Protein AF-A0A3A9EXX5-F1 (afdb_monomer)

Secondary structure (DSSP, 8-state):
------PPPEEEEEETT-SSS-HHHHHHHHHHHHHTT--EEEEEETT--S--TT-TTSTTTTHHHHHHHHHHHHHS-----

Nearest PDB structures (foldseek):
  7bfr-assembly1_A  TM=7.835E-01  e=7.895E-02  Thermogutta terrifontis
  5aoa-assembly1_A  TM=6.741E-01  e=4.615E-02  Thermogutta terrifontis
  5aob-assembly1_A  TM=7.393E-01  e=7.895E-02  Thermogutta terrifontis
  7bft-assembly1_A  TM=7.103E-01  e=7.895E-02  Thermogutta terrifontis
  7bfv-assembly1_A  TM=6.863E-01  e=7.895E-02  Thermogutta terrifontis

Solvent-accessible surface area (backbone atoms only — not comparable to full-atom values): 5077 Å² total; per-residue (Å²): 135,87,77,79,74,91,56,78,67,45,80,48,75,46,29,68,58,25,92,89,58,58,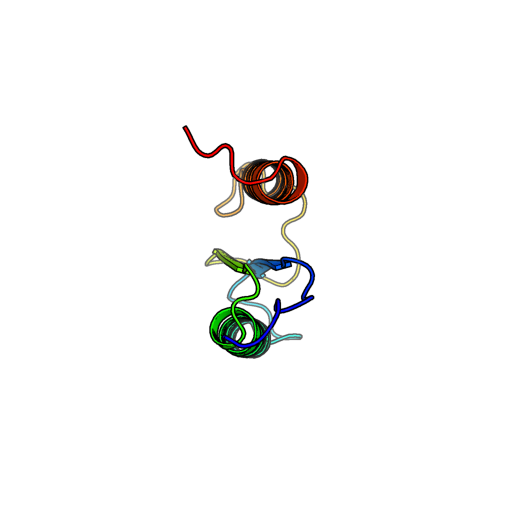57,64,61,54,50,54,53,44,53,55,38,43,75,60,71,22,57,62,47,81,48,77,27,75,94,27,41,84,78,65,87,76,15,80,94,48,86,45,46,57,52,65,58,53,51,50,52,52,49,54,54,68,72,67,48,83,81,78,127

Mean predicted aligned error: 7.49 Å

pLDDT: mean 80.89, std 16.09, range [34.75, 94.56]

Sequence (81 aa):
MISGVWGSATFACVGENVGIASWRTMENRLHYLDALGIPTEFHKYPGFGHSFGIGTGTAAEGWINEAAAFWESKCRGEKTK

Foldseek 3Di:
DDDDDPDAAEEEEFECAEPPDHVVVVVVVQVVCVVSVRHYHYYYFYPDYGDCDCVPPHSCHCVVVVVVVVVCDVVVDPPDD

Radi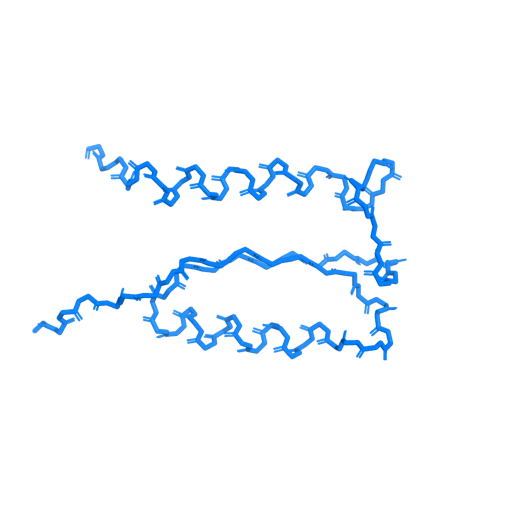us of gyration: 14.73 Å; Cα contacts (8 Å, |Δi|>4): 92; chains: 1; bounding box: 42×38×27 Å

Structure (mmCIF, N/CA/C/O backbone):
data_AF-A0A3A9EXX5-F1
#
_entry.id   AF-A0A3A9EXX5-F1
#
loop_
_atom_site.group_PDB
_atom_site.id
_atom_site.type_symbol
_atom_site.label_atom_id
_atom_site.label_alt_id
_atom_site.label_comp_id
_atom_site.label_asym_id
_atom_site.label_entity_id
_atom_site.label_seq_id
_atom_site.pdbx_PDB_ins_code
_atom_site.Cartn_x
_atom_site.Cartn_y
_atom_site.Cartn_z
_atom_site.occupancy
_atom_site.B_iso_or_equiv
_atom_site.auth_seq_id
_atom_site.auth_comp_id
_atom_site.auth_asym_id
_atom_site.auth_atom_id
_atom_site.pdbx_PDB_model_num
ATOM 1 N N . MET A 1 1 ? -20.466 -23.889 10.816 1.00 35.84 1 MET A N 1
ATOM 2 C CA . MET A 1 1 ? -19.892 -22.532 10.711 1.00 35.84 1 MET A CA 1
ATOM 3 C C . MET A 1 1 ? -18.537 -22.563 11.393 1.00 35.84 1 MET A C 1
ATOM 5 O O . MET A 1 1 ? -18.503 -22.798 12.593 1.00 35.84 1 MET A O 1
ATOM 9 N N . ILE A 1 2 ? -17.432 -22.476 10.650 1.00 40.53 2 ILE A N 1
ATOM 10 C CA . ILE A 1 2 ? -16.090 -22.534 11.248 1.00 40.53 2 ILE A CA 1
ATOM 11 C C . ILE A 1 2 ? -15.680 -21.113 11.642 1.00 40.53 2 ILE A C 1
ATOM 13 O O . ILE A 1 2 ? -15.430 -20.269 10.793 1.00 40.53 2 ILE A O 1
ATOM 17 N N . SER A 1 3 ? -15.723 -20.886 12.955 1.00 43.47 3 SER A N 1
ATOM 18 C CA . SER A 1 3 ? -14.842 -20.050 13.776 1.00 43.47 3 SER A CA 1
ATOM 19 C C . SER A 1 3 ? -13.756 -19.236 13.051 1.00 43.47 3 SER A C 1
ATOM 21 O O . SER A 1 3 ? -12.793 -19.806 12.547 1.00 43.47 3 SER A O 1
ATOM 23 N N . GLY A 1 4 ? -13.903 -17.911 13.155 1.00 52.94 4 GLY A N 1
ATOM 24 C CA . GLY A 1 4 ? -12.903 -16.835 13.122 1.00 52.94 4 GLY A CA 1
ATOM 25 C C . GLY A 1 4 ? -11.496 -17.143 12.614 1.00 52.94 4 GLY A C 1
ATOM 26 O O . GLY A 1 4 ? -10.711 -17.830 13.266 1.00 52.94 4 GLY A O 1
ATOM 27 N N . VAL A 1 5 ? -11.146 -16.514 11.498 1.00 53.41 5 VAL A N 1
ATOM 28 C CA . VAL A 1 5 ? -9.764 -16.361 11.048 1.00 53.41 5 VAL A CA 1
ATOM 29 C C . VAL A 1 5 ? -9.102 -15.300 11.933 1.00 53.41 5 VAL A C 1
ATOM 31 O O . VAL A 1 5 ? -9.490 -14.136 11.911 1.00 53.41 5 VAL A O 1
ATOM 34 N N . TRP A 1 6 ? -8.107 -15.698 12.727 1.00 58.97 6 TRP A N 1
ATOM 35 C CA . TRP A 1 6 ? -7.368 -14.830 13.657 1.00 58.97 6 TRP A CA 1
ATOM 36 C C . TRP A 1 6 ? -6.081 -14.280 13.026 1.00 58.97 6 TRP A C 1
ATOM 38 O O . TRP A 1 6 ? -4.992 -14.420 13.579 1.00 58.97 6 TRP A O 1
ATOM 48 N N . GLY A 1 7 ? -6.188 -13.705 11.829 1.00 64.62 7 GLY A N 1
ATOM 49 C CA . GLY A 1 7 ? -5.061 -13.052 11.166 1.00 64.62 7 GLY A CA 1
ATOM 50 C C . GLY A 1 7 ? -5.066 -11.546 11.397 1.00 64.62 7 GLY A C 1
ATOM 51 O O . GLY A 1 7 ? -6.102 -10.901 11.247 1.00 64.62 7 GLY A O 1
ATOM 52 N N . SER A 1 8 ? -3.910 -10.973 11.734 1.00 78.88 8 SER A N 1
ATOM 53 C CA . SER A 1 8 ? -3.747 -9.518 11.763 1.00 78.88 8 SER A CA 1
ATOM 54 C C . SER A 1 8 ? -3.869 -8.954 10.348 1.00 78.88 8 SER A C 1
ATOM 56 O O . SER A 1 8 ? -3.241 -9.461 9.417 1.00 78.88 8 SER A O 1
ATOM 58 N N . ALA A 1 9 ? -4.659 -7.892 10.195 1.00 88.44 9 ALA A N 1
ATOM 59 C CA . ALA A 1 9 ? -4.780 -7.171 8.934 1.00 88.44 9 ALA A CA 1
ATOM 60 C C . ALA A 1 9 ? -3.400 -6.709 8.426 1.00 88.44 9 ALA A C 1
ATOM 62 O O . ALA A 1 9 ? -2.491 -6.493 9.225 1.00 88.44 9 ALA A O 1
ATOM 63 N N . THR A 1 10 ? -3.225 -6.576 7.110 1.00 90.94 10 THR A N 1
ATOM 64 C CA . THR A 1 10 ? -1.931 -6.206 6.510 1.00 90.94 10 THR A CA 1
ATOM 65 C C . THR A 1 10 ? -2.092 -5.111 5.460 1.00 90.94 10 THR A C 1
ATOM 67 O O . THR A 1 10 ? -2.769 -5.311 4.459 1.00 90.94 10 THR A O 1
ATOM 70 N N . PHE A 1 11 ? -1.407 -3.984 5.654 1.00 91.94 11 PHE A N 1
ATOM 71 C CA . PHE A 1 11 ? -1.204 -2.962 4.625 1.00 91.94 11 PHE A CA 1
ATOM 72 C C . PHE A 1 11 ? 0.217 -3.081 4.069 1.00 91.94 11 PHE A C 1
ATOM 74 O O . PHE A 1 11 ? 1.175 -3.173 4.842 1.00 91.94 11 PHE A O 1
ATOM 81 N N . ALA A 1 12 ? 0.371 -3.065 2.748 1.00 91.94 12 ALA A N 1
ATOM 82 C CA . ALA A 1 12 ? 1.674 -3.092 2.097 1.00 91.94 12 ALA A CA 1
ATOM 83 C C . ALA A 1 12 ? 1.733 -2.116 0.920 1.00 91.94 12 ALA A C 1
ATOM 85 O O . ALA 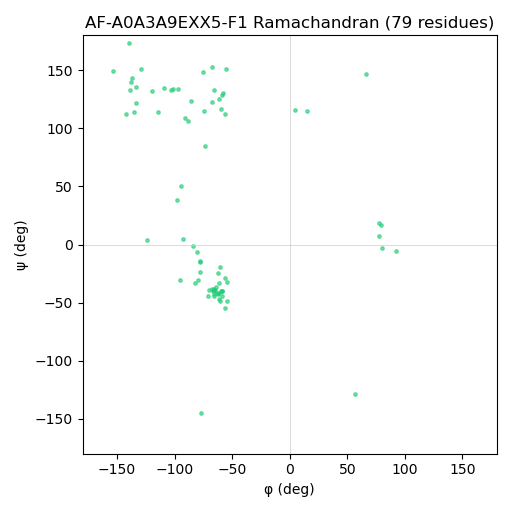A 1 12 ? 0.813 -2.033 0.114 1.00 91.94 12 ALA A O 1
ATOM 86 N N . CYS A 1 13 ? 2.859 -1.425 0.775 1.00 90.62 13 CYS A N 1
ATOM 87 C CA . CYS A 1 13 ? 3.113 -0.544 -0.356 1.00 90.62 13 CYS A CA 1
ATOM 88 C C . CYS A 1 13 ? 4.541 -0.721 -0.879 1.00 90.62 13 CYS A C 1
ATOM 90 O O . CYS A 1 13 ? 5.467 -0.941 -0.094 1.00 90.62 13 CYS A O 1
ATOM 92 N N . VAL A 1 14 ? 4.739 -0.645 -2.196 1.00 89.06 14 VAL A N 1
ATOM 93 C CA . VAL A 1 14 ? 6.047 -0.909 -2.814 1.00 89.06 14 VAL A CA 1
ATOM 94 C C . VAL A 1 14 ? 6.228 -0.170 -4.141 1.00 89.06 14 VAL A C 1
ATOM 96 O O . VAL A 1 14 ? 5.270 0.070 -4.873 1.00 89.06 14 VAL A O 1
ATOM 99 N N . GLY A 1 15 ? 7.473 0.184 -4.466 1.00 86.50 15 GLY A N 1
ATOM 100 C CA . GLY A 1 15 ? 7.837 0.654 -5.802 1.00 86.50 15 GLY A CA 1
ATOM 101 C C . GLY A 1 15 ? 7.902 -0.503 -6.803 1.00 86.50 15 GLY A C 1
ATOM 102 O O . GLY A 1 15 ? 8.255 -1.628 -6.452 1.00 86.50 15 GLY A O 1
ATOM 103 N N . GLU A 1 16 ? 7.578 -0.259 -8.069 1.00 83.19 16 GLU A N 1
ATOM 104 C CA . GLU A 1 16 ? 7.599 -1.332 -9.076 1.00 83.19 16 GLU A CA 1
ATOM 105 C C . GLU A 1 16 ? 9.012 -1.686 -9.578 1.00 83.19 16 GLU A C 1
ATOM 107 O O . GLU A 1 16 ? 9.247 -2.821 -9.998 1.00 83.19 16 GLU A O 1
ATOM 112 N N . ASN A 1 17 ? 9.977 -0.765 -9.471 1.00 79.69 17 ASN A N 1
ATOM 113 C CA . ASN A 1 17 ? 11.349 -0.909 -9.976 1.00 79.69 17 ASN A CA 1
ATOM 114 C C . ASN A 1 17 ? 12.342 -1.353 -8.883 1.00 79.69 17 ASN A C 1
ATOM 116 O O . ASN A 1 17 ? 13.483 -0.887 -8.825 1.00 79.69 17 ASN A O 1
ATOM 120 N N . VAL A 1 18 ? 11.926 -2.250 -7.984 1.00 71.31 18 VAL A N 1
ATOM 121 C CA . VAL A 1 18 ? 12.780 -2.775 -6.904 1.00 71.31 18 VAL A CA 1
ATOM 122 C C . VAL A 1 18 ? 13.504 -4.045 -7.358 1.00 71.31 18 VAL A C 1
ATOM 124 O O . VAL A 1 18 ? 12.903 -5.109 -7.473 1.00 71.31 18 VAL A O 1
ATOM 127 N N . GLY A 1 19 ? 14.821 -3.954 -7.570 1.00 64.56 19 GLY A N 1
ATOM 128 C CA . GLY A 1 19 ? 15.654 -5.096 -7.986 1.00 64.56 19 GLY A CA 1
ATOM 129 C C . GLY A 1 19 ? 16.020 -6.089 -6.872 1.00 64.56 19 GLY A C 1
ATOM 130 O O . GLY A 1 19 ? 16.476 -7.188 -7.164 1.00 64.56 19 GLY A O 1
ATOM 131 N N . ILE A 1 20 ? 15.828 -5.717 -5.601 1.00 68.56 20 ILE A N 1
ATOM 132 C CA . ILE A 1 20 ? 16.246 -6.513 -4.426 1.00 68.56 20 ILE A CA 1
ATOM 133 C C . ILE A 1 20 ? 15.101 -7.392 -3.897 1.00 68.56 20 ILE A C 1
ATOM 135 O O . ILE A 1 20 ? 15.328 -8.476 -3.366 1.00 68.56 20 ILE A O 1
ATOM 139 N N . ALA A 1 21 ? 13.860 -6.936 -4.056 1.00 73.88 21 ALA A N 1
ATOM 140 C CA . ALA A 1 21 ? 12.667 -7.617 -3.579 1.00 73.88 21 ALA A CA 1
ATOM 141 C C . ALA A 1 21 ? 11.550 -7.447 -4.608 1.00 73.88 21 ALA A C 1
ATOM 143 O O . ALA A 1 21 ? 11.047 -6.345 -4.813 1.00 73.88 21 ALA A O 1
ATOM 144 N N . SER A 1 22 ? 11.164 -8.545 -5.262 1.00 84.88 22 SER A N 1
ATOM 145 C CA . SER A 1 22 ? 10.072 -8.512 -6.234 1.00 84.88 22 SER A CA 1
ATOM 146 C C . SER A 1 22 ? 8.746 -8.231 -5.532 1.00 84.88 22 SER A C 1
ATOM 148 O O . SER A 1 22 ? 8.316 -9.003 -4.672 1.00 84.88 22 SER A O 1
ATOM 150 N N . TRP A 1 23 ? 8.061 -7.167 -5.952 1.00 86.62 23 TRP A N 1
ATOM 151 C CA . TRP A 1 23 ? 6.720 -6.831 -5.471 1.00 86.62 23 TRP A CA 1
ATOM 152 C C . TRP A 1 23 ? 5.713 -7.972 -5.684 1.00 86.62 23 TRP A C 1
ATOM 154 O O . TRP A 1 23 ? 4.809 -8.144 -4.871 1.00 86.62 23 TRP A O 1
ATOM 164 N N . ARG A 1 24 ? 5.914 -8.814 -6.708 1.00 90.06 24 ARG A N 1
ATOM 165 C CA . ARG A 1 24 ? 5.076 -9.995 -6.994 1.00 90.06 24 ARG A CA 1
ATOM 166 C C . ARG A 1 24 ? 5.092 -11.014 -5.858 1.00 90.06 24 ARG A C 1
ATOM 168 O O . ARG A 1 24 ? 4.090 -11.667 -5.594 1.00 90.06 24 ARG A O 1
ATOM 175 N N . THR A 1 25 ? 6.218 -11.142 -5.153 1.00 90.62 25 THR A N 1
ATOM 176 C CA . THR A 1 25 ? 6.305 -12.010 -3.972 1.00 90.62 25 THR A CA 1
ATOM 177 C C . THR A 1 25 ? 5.397 -11.501 -2.856 1.00 90.62 25 THR A C 1
ATOM 179 O O . THR A 1 25 ? 4.763 -12.304 -2.175 1.00 90.62 25 THR A O 1
ATOM 182 N N . MET A 1 26 ? 5.323 -10.181 -2.667 1.00 89.94 26 MET A N 1
ATOM 183 C CA . MET A 1 26 ? 4.435 -9.578 -1.675 1.00 89.94 26 MET A CA 1
ATOM 184 C C . MET A 1 26 ? 2.971 -9.703 -2.101 1.00 89.94 26 MET A C 1
ATOM 186 O O . MET A 1 26 ? 2.154 -10.144 -1.303 1.00 89.94 26 MET A O 1
ATOM 190 N N . GLU A 1 27 ? 2.667 -9.427 -3.369 1.00 92.19 27 GLU A N 1
ATOM 191 C CA . GLU A 1 27 ? 1.324 -9.579 -3.940 1.00 92.19 27 GLU A CA 1
ATOM 192 C C . GLU A 1 27 ? 0.776 -10.998 -3.737 1.00 92.19 27 GLU A C 1
ATOM 194 O O . GLU A 1 27 ? -0.304 -11.178 -3.184 1.00 92.19 27 GLU A O 1
ATOM 199 N N . ASN A 1 28 ? 1.572 -12.021 -4.063 1.00 93.88 28 ASN A N 1
ATOM 200 C CA . ASN A 1 28 ? 1.177 -13.412 -3.852 1.00 93.88 28 ASN A CA 1
ATOM 201 C C . ASN A 1 28 ? 0.899 -13.728 -2.376 1.00 93.88 28 ASN A C 1
ATOM 203 O O . ASN A 1 28 ? -0.051 -14.443 -2.073 1.00 93.88 28 ASN A O 1
ATOM 207 N N . ARG A 1 29 ? 1.704 -13.202 -1.443 1.00 92.81 29 ARG A N 1
ATOM 208 C CA . ARG A 1 29 ? 1.468 -13.391 -0.000 1.00 92.81 29 ARG A CA 1
ATOM 209 C C . ARG A 1 29 ? 0.152 -12.758 0.437 1.00 92.81 29 ARG A C 1
ATOM 211 O O . ARG A 1 29 ? -0.576 -13.378 1.204 1.00 92.81 29 ARG A O 1
ATOM 218 N N . LEU A 1 30 ? -0.158 -11.564 -0.064 1.00 92.69 30 LEU A N 1
ATOM 219 C CA . LEU A 1 30 ? -1.405 -10.870 0.252 1.00 92.69 30 LEU A CA 1
ATOM 220 C C . LEU A 1 30 ? -2.613 -11.608 -0.330 1.00 92.69 30 LEU A C 1
ATOM 222 O O . LEU A 1 30 ? -3.591 -11.773 0.385 1.00 92.69 30 LEU A O 1
ATOM 226 N N . HIS A 1 31 ? -2.514 -12.174 -1.538 1.00 92.94 31 HIS A N 1
ATOM 227 C CA . HIS A 1 31 ? -3.567 -13.040 -2.086 1.00 92.94 31 HIS A CA 1
ATOM 228 C C . HIS A 1 31 ? -3.858 -14.259 -1.198 1.00 92.94 31 HIS A C 1
ATOM 230 O O . HIS A 1 31 ? -5.016 -14.622 -1.017 1.00 92.94 31 HIS A O 1
ATOM 236 N N . TYR A 1 32 ? -2.833 -14.892 -0.615 1.00 92.88 32 TYR A N 1
ATOM 237 C CA . TYR A 1 32 ? -3.056 -15.996 0.325 1.00 92.88 32 TYR A CA 1
ATOM 238 C C . TYR A 1 32 ? -3.735 -15.537 1.618 1.00 92.88 32 TYR A C 1
ATOM 240 O O . TYR A 1 32 ? -4.596 -16.245 2.131 1.00 92.88 32 TYR A O 1
ATOM 248 N N . LEU A 1 33 ? -3.360 -14.371 2.149 1.00 90.00 33 LEU A N 1
ATOM 249 C CA . LEU A 1 33 ? -3.993 -13.802 3.342 1.00 90.00 33 LEU A CA 1
ATOM 250 C C . LEU A 1 33 ? -5.459 -13.435 3.070 1.00 90.00 33 LEU A C 1
ATOM 252 O O . LEU A 1 33 ? -6.332 -13.799 3.856 1.00 90.00 33 LEU A O 1
ATOM 256 N N . ASP A 1 34 ? -5.737 -12.804 1.933 1.00 88.69 34 ASP A N 1
ATOM 257 C CA . ASP A 1 34 ? -7.090 -12.457 1.498 1.00 88.69 34 ASP A CA 1
ATOM 258 C C . ASP A 1 34 ? -7.967 -13.703 1.292 1.00 88.69 34 ASP A C 1
ATOM 260 O O . ASP A 1 34 ? -9.086 -13.767 1.797 1.00 88.69 34 ASP A O 1
ATOM 264 N N . ALA A 1 35 ? -7.425 -14.760 0.674 1.00 90.38 35 ALA A N 1
ATOM 265 C CA . ALA A 1 35 ? -8.115 -16.045 0.521 1.00 90.38 35 ALA A CA 1
ATOM 266 C C . ALA A 1 35 ? -8.441 -16.725 1.864 1.00 90.38 35 ALA A C 1
ATOM 268 O O . ALA A 1 35 ? -9.377 -17.522 1.949 1.00 90.38 35 ALA A O 1
ATOM 269 N N . LEU A 1 36 ? -7.682 -16.412 2.917 1.00 90.19 36 LEU A N 1
ATOM 270 C CA . LEU A 1 36 ? -7.973 -16.839 4.282 1.00 90.19 36 LEU A CA 1
ATOM 271 C C . LEU A 1 36 ? -8.977 -15.917 4.983 1.00 90.19 36 LEU A C 1
ATOM 273 O O . LEU A 1 36 ? -9.327 -16.202 6.116 1.00 90.19 36 LEU A O 1
ATOM 277 N N . GLY A 1 37 ? -9.458 -14.842 4.358 1.00 87.62 37 GLY A N 1
ATOM 278 C CA . GLY A 1 37 ? -10.350 -13.856 4.973 1.00 87.62 37 GLY A CA 1
ATOM 279 C C . GLY A 1 37 ? -9.631 -12.847 5.871 1.00 87.62 37 GLY A C 1
ATOM 280 O O . GLY A 1 37 ? -10.269 -12.197 6.700 1.00 87.62 37 GLY A O 1
ATOM 281 N N . ILE A 1 38 ? -8.306 -12.721 5.745 1.00 89.38 38 ILE A N 1
ATOM 282 C CA . ILE A 1 38 ? -7.513 -11.724 6.468 1.00 89.38 38 ILE A CA 1
ATOM 283 C C . ILE A 1 38 ? -7.533 -10.429 5.652 1.00 89.38 38 ILE A C 1
ATOM 285 O O . ILE A 1 38 ? -7.110 -10.446 4.498 1.00 89.38 38 ILE A O 1
ATOM 289 N N . PRO A 1 39 ? -7.967 -9.291 6.222 1.00 90.31 39 PRO A N 1
ATOM 290 C CA . PRO A 1 39 ? -8.021 -8.044 5.475 1.00 90.31 39 PRO A CA 1
ATOM 291 C C . PRO A 1 39 ? -6.635 -7.603 4.998 1.00 90.31 39 PRO A C 1
ATOM 293 O O . PRO A 1 39 ? -5.723 -7.423 5.814 1.00 90.31 39 PRO A O 1
ATOM 296 N N . THR A 1 40 ? -6.499 -7.371 3.695 1.00 92.75 40 THR A N 1
ATOM 297 C CA . THR A 1 40 ?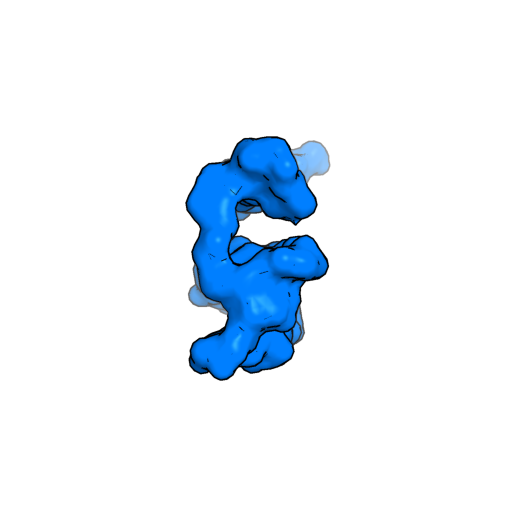 -5.265 -6.861 3.094 1.00 92.75 40 THR A CA 1
ATOM 298 C C . THR A 1 40 ? -5.510 -5.650 2.198 1.00 92.75 40 THR A C 1
ATOM 300 O O . THR A 1 40 ? -6.587 -5.503 1.629 1.00 92.75 40 THR A O 1
ATOM 303 N N . GLU A 1 41 ? -4.509 -4.777 2.087 1.00 93.31 41 GLU A N 1
ATOM 304 C CA . GLU A 1 41 ? -4.477 -3.658 1.139 1.00 93.31 41 GLU A CA 1
ATOM 305 C C . GLU A 1 41 ? -3.066 -3.545 0.547 1.00 93.31 41 GLU A C 1
ATOM 307 O O . GLU A 1 41 ? -2.073 -3.643 1.278 1.00 93.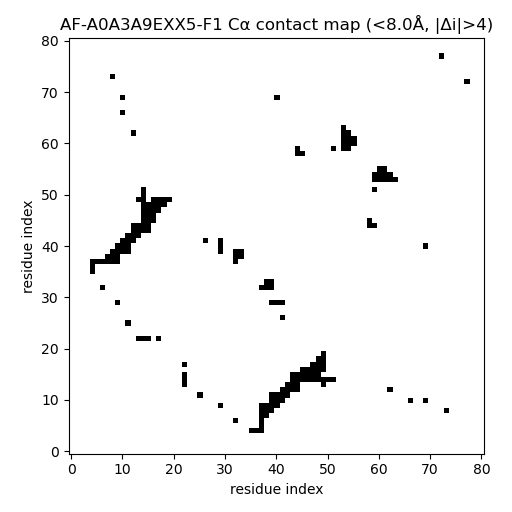31 41 GLU A O 1
ATOM 312 N N . PHE A 1 42 ? -2.967 -3.406 -0.781 1.00 93.25 42 PHE A N 1
ATOM 313 C CA . PHE A 1 42 ? -1.691 -3.450 -1.499 1.00 93.25 42 PHE A CA 1
ATOM 314 C C . PHE A 1 42 ? -1.554 -2.348 -2.544 1.00 93.25 42 PHE A C 1
ATOM 316 O O . PHE A 1 42 ? -2.244 -2.372 -3.563 1.00 93.25 42 PHE A O 1
ATOM 323 N N . HIS A 1 43 ? -0.622 -1.418 -2.332 1.00 92.25 43 HIS A N 1
ATOM 324 C CA . HIS A 1 43 ? -0.364 -0.308 -3.252 1.00 92.25 43 HIS A CA 1
ATOM 325 C C . HIS A 1 43 ? 0.975 -0.476 -3.978 1.00 92.25 43 HIS A C 1
ATOM 327 O O . HIS A 1 43 ? 2.010 -0.788 -3.382 1.00 92.25 43 HIS A O 1
ATOM 333 N N . LYS A 1 44 ? 0.961 -0.250 -5.293 1.00 90.62 44 LYS A N 1
ATOM 334 C CA . LYS A 1 44 ? 2.149 -0.281 -6.152 1.00 90.62 44 LYS A CA 1
ATOM 335 C C . LYS A 1 44 ? 2.338 1.077 -6.799 1.00 90.62 44 LYS A C 1
ATOM 337 O O . LYS A 1 44 ? 1.395 1.619 -7.370 1.00 90.62 44 LYS A O 1
ATOM 342 N N . TYR A 1 45 ? 3.560 1.592 -6.740 1.00 88.38 45 TYR A N 1
ATOM 343 C CA . TYR A 1 45 ? 3.886 2.898 -7.299 1.00 88.38 45 TYR A CA 1
ATOM 344 C C . TYR A 1 45 ? 4.869 2.755 -8.474 1.00 88.38 45 TYR A C 1
ATOM 346 O O . TYR A 1 45 ? 6.016 2.329 -8.269 1.00 88.38 45 TYR A O 1
ATOM 354 N N . PRO A 1 46 ? 4.451 3.094 -9.710 1.00 81.50 46 PRO A N 1
ATOM 355 C CA . PRO A 1 46 ? 5.320 3.027 -10.879 1.00 81.50 46 PRO A CA 1
ATOM 356 C C . PRO A 1 46 ? 6.438 4.072 -10.793 1.00 81.50 46 PRO A C 1
ATOM 358 O O . PRO A 1 46 ? 6.298 5.121 -10.167 1.00 81.50 46 PRO A O 1
ATOM 361 N N . GLY A 1 47 ? 7.574 3.786 -11.431 1.00 79.44 47 GLY A N 1
ATOM 362 C CA . GLY A 1 47 ? 8.716 4.709 -11.483 1.00 79.44 47 GLY A CA 1
ATOM 363 C C . GLY A 1 47 ? 9.597 4.723 -10.228 1.00 79.44 47 GLY A C 1
ATOM 364 O O . GLY A 1 47 ? 10.642 5.369 -10.236 1.00 79.44 47 GLY A O 1
ATOM 365 N N . PHE A 1 48 ? 9.240 3.966 -9.186 1.00 69.94 48 PHE A N 1
ATOM 366 C CA . PHE A 1 48 ? 9.980 3.926 -7.928 1.00 69.94 48 PHE A CA 1
ATOM 367 C C . PHE A 1 48 ? 10.879 2.709 -7.754 1.00 69.94 48 PHE A C 1
ATOM 369 O O . PHE A 1 48 ? 10.451 1.576 -7.958 1.00 69.94 48 PHE A O 1
ATOM 376 N N . GLY A 1 49 ? 12.117 2.967 -7.318 1.00 68.94 49 GLY A N 1
ATOM 377 C CA . GLY A 1 49 ? 13.046 1.963 -6.801 1.00 68.94 49 GLY A CA 1
ATOM 378 C C . GLY A 1 49 ? 12.704 1.533 -5.369 1.00 68.94 49 GLY A C 1
ATOM 379 O O . GLY A 1 49 ? 11.538 1.452 -4.997 1.00 68.94 49 GLY A O 1
ATOM 380 N N . HIS A 1 50 ? 13.722 1.239 -4.553 1.00 66.88 50 HIS A N 1
ATOM 381 C CA . HIS A 1 50 ? 13.541 0.592 -3.243 1.00 66.88 50 HIS A CA 1
ATOM 382 C C . HIS A 1 50 ? 12.788 1.429 -2.199 1.00 66.88 50 HIS A C 1
ATOM 384 O O . HIS A 1 50 ? 11.928 0.892 -1.507 1.00 66.88 50 HIS A O 1
ATOM 390 N N . SER A 1 51 ? 13.082 2.726 -2.099 1.00 70.94 51 SER A N 1
ATOM 391 C CA . SER A 1 51 ? 12.556 3.577 -1.030 1.00 70.94 51 SER A CA 1
ATOM 392 C C . SER A 1 51 ? 12.021 4.886 -1.593 1.00 70.94 51 SER A C 1
ATOM 394 O O . SER A 1 51 ? 12.687 5.526 -2.403 1.00 70.94 51 SER A O 1
ATOM 396 N N . PHE A 1 52 ? 10.845 5.301 -1.123 1.00 83.00 52 PHE A N 1
ATOM 397 C CA . PHE A 1 52 ? 10.214 6.579 -1.484 1.00 83.00 52 PHE A CA 1
ATOM 398 C C . PHE A 1 52 ? 9.888 7.471 -0.274 1.00 83.00 52 PHE A C 1
ATOM 400 O O . PHE A 1 52 ? 9.346 8.563 -0.433 1.00 83.00 52 PHE A O 1
ATOM 407 N N . GLY A 1 53 ? 10.272 7.053 0.939 1.00 86.44 53 GLY A N 1
ATOM 408 C CA . GLY A 1 53 ? 10.097 7.843 2.161 1.00 86.44 53 GLY A CA 1
ATOM 409 C C . GLY A 1 53 ? 8.633 8.229 2.393 1.00 86.44 53 GLY A C 1
ATOM 410 O O . GLY A 1 53 ? 7.752 7.377 2.353 1.00 86.44 53 GLY A O 1
ATOM 411 N N . ILE A 1 54 ? 8.373 9.520 2.615 1.00 87.62 54 ILE A N 1
ATOM 412 C CA . ILE A 1 54 ? 7.014 10.069 2.797 1.00 87.62 54 ILE A CA 1
ATOM 413 C C . ILE A 1 54 ? 6.274 10.237 1.452 1.00 87.62 54 ILE A C 1
ATOM 415 O O . ILE A 1 54 ? 5.056 10.376 1.429 1.00 87.62 54 ILE A O 1
ATOM 419 N N . GLY A 1 55 ? 6.985 10.176 0.320 1.00 88.75 55 GLY A N 1
ATOM 420 C CA . GLY A 1 55 ? 6.381 10.222 -1.013 1.00 88.75 55 GLY A CA 1
ATOM 421 C C . GLY A 1 55 ? 5.951 11.612 -1.497 1.00 88.75 55 GLY A C 1
ATOM 422 O O . GLY A 1 55 ? 5.338 11.700 -2.554 1.00 88.75 55 GLY A O 1
ATOM 423 N N . THR A 1 56 ? 6.262 12.701 -0.789 1.00 90.00 56 THR A N 1
ATOM 424 C CA . THR A 1 56 ? 5.893 14.069 -1.204 1.00 90.00 56 THR A CA 1
ATOM 425 C C . THR A 1 56 ? 6.455 14.436 -2.580 1.00 90.00 56 THR A C 1
ATOM 427 O O . THR A 1 56 ? 7.653 14.293 -2.819 1.00 90.00 56 THR A O 1
ATOM 430 N N . GLY A 1 57 ? 5.604 14.956 -3.463 1.00 88.00 57 GLY A N 1
ATOM 431 C CA . GLY A 1 57 ? 5.929 15.330 -4.838 1.00 88.00 57 GLY A CA 1
ATOM 432 C C . GLY A 1 57 ? 6.025 14.141 -5.791 1.00 88.00 57 GLY A C 1
ATOM 433 O O . GLY A 1 57 ? 6.668 14.251 -6.835 1.00 88.00 57 GLY A O 1
ATOM 434 N N . THR A 1 58 ? 5.456 12.987 -5.434 1.00 88.88 58 THR A N 1
ATOM 435 C CA . THR A 1 58 ? 5.653 11.744 -6.184 1.00 88.88 58 THR A CA 1
ATOM 436 C C . THR A 1 58 ? 4.381 10.914 -6.330 1.00 88.88 58 THR A C 1
ATOM 438 O O . THR A 1 58 ? 3.369 11.196 -5.701 1.00 88.88 58 THR A O 1
ATOM 441 N N . ALA A 1 59 ? 4.445 9.829 -7.109 1.00 88.00 59 ALA A N 1
ATOM 442 C CA . ALA A 1 59 ? 3.332 8.887 -7.251 1.00 88.00 59 ALA A CA 1
ATOM 443 C C . ALA A 1 59 ? 2.912 8.204 -5.935 1.00 88.00 59 ALA A C 1
ATOM 445 O O . ALA A 1 59 ? 1.804 7.689 -5.863 1.00 88.00 59 ALA A O 1
ATOM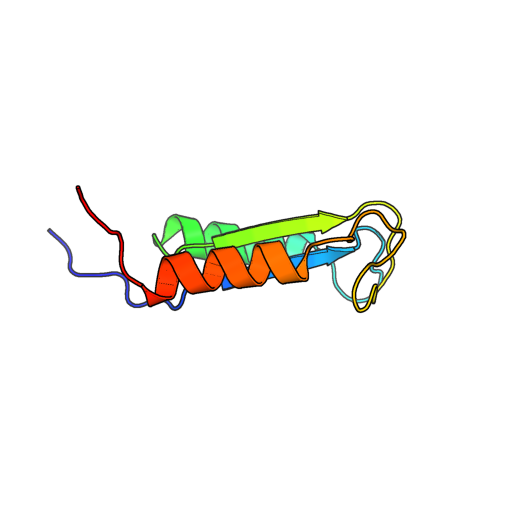 446 N N . ALA A 1 60 ? 3.782 8.190 -4.918 1.00 90.19 60 ALA A N 1
ATOM 447 C CA . ALA A 1 60 ? 3.487 7.633 -3.601 1.00 90.19 60 ALA A CA 1
ATOM 448 C C . ALA A 1 60 ? 2.948 8.684 -2.614 1.00 90.19 60 ALA A C 1
ATOM 450 O O . ALA A 1 60 ? 2.792 8.391 -1.432 1.00 90.19 60 ALA A O 1
ATOM 451 N N . GLU A 1 61 ? 2.714 9.926 -3.040 1.00 92.81 61 GLU A N 1
ATOM 452 C CA . GLU A 1 61 ? 2.220 10.965 -2.140 1.00 92.81 61 GLU A CA 1
ATOM 453 C C . GLU A 1 61 ? 0.880 10.562 -1.514 1.00 92.81 61 GLU A C 1
ATOM 455 O O . GLU A 1 61 ? -0.052 10.173 -2.208 1.00 92.81 61 GLU A O 1
ATOM 460 N N . GLY A 1 62 ? 0.788 10.657 -0.185 1.00 92.94 62 GLY A N 1
ATOM 461 C CA . GLY A 1 62 ? -0.431 10.318 0.551 1.00 92.94 62 GLY A CA 1
ATOM 462 C C . GLY A 1 62 ? -0.520 8.873 1.049 1.00 92.94 62 GLY A C 1
ATOM 463 O O . GLY A 1 62 ? -1.408 8.600 1.855 1.00 92.94 62 GLY A O 1
ATOM 464 N N . TRP A 1 63 ? 0.426 7.987 0.706 1.00 93.50 63 TRP A N 1
ATOM 465 C CA . TRP A 1 63 ? 0.408 6.577 1.140 1.00 93.50 63 TRP A CA 1
ATOM 466 C C . TRP A 1 63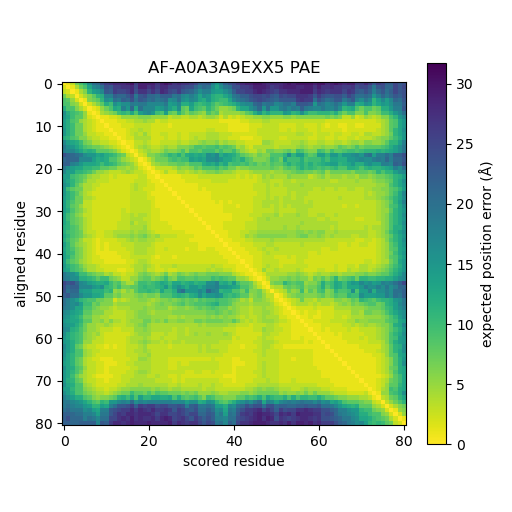 ? 0.307 6.400 2.666 1.00 93.50 63 TRP A C 1
ATOM 468 O O . TRP A 1 63 ? -0.309 5.458 3.157 1.00 93.50 63 TRP A O 1
ATOM 478 N N . ILE A 1 64 ? 0.883 7.328 3.439 1.00 93.75 64 ILE A N 1
ATOM 479 C CA . ILE A 1 64 ? 0.814 7.318 4.909 1.00 93.75 64 ILE A CA 1
ATOM 480 C C . ILE A 1 64 ? -0.621 7.549 5.394 1.00 93.75 64 ILE A C 1
ATOM 482 O O . ILE A 1 64 ? -1.052 6.920 6.358 1.00 93.75 64 ILE A O 1
ATOM 486 N N . ASN A 1 65 ? -1.365 8.436 4.729 1.00 94.56 65 ASN A N 1
ATOM 487 C CA . ASN A 1 65 ? -2.757 8.714 5.075 1.00 94.56 65 ASN A CA 1
ATOM 488 C C . ASN A 1 65 ? -3.651 7.522 4.719 1.00 94.56 65 ASN A C 1
ATOM 490 O O 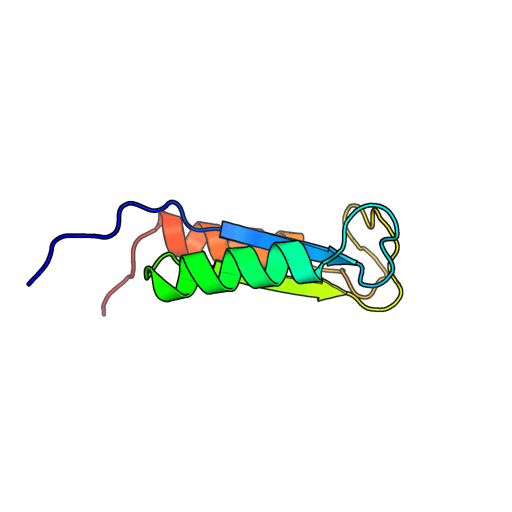. ASN A 1 65 ? -4.536 7.176 5.494 1.00 94.56 65 ASN A O 1
ATOM 494 N N . GLU A 1 66 ? -3.385 6.868 3.586 1.00 93.81 66 GLU A N 1
ATOM 495 C CA . GLU A 1 66 ? -4.055 5.627 3.177 1.00 93.81 66 GLU A CA 1
ATOM 496 C C . GLU A 1 66 ? -3.807 4.513 4.204 1.00 93.81 66 GLU A C 1
ATOM 498 O O . GLU A 1 66 ? -4.752 3.926 4.729 1.00 93.81 66 GLU A O 1
ATOM 503 N N . ALA A 1 67 ? -2.546 4.310 4.604 1.00 93.06 67 ALA A N 1
ATOM 504 C CA . ALA A 1 67 ? -2.185 3.353 5.644 1.00 93.06 67 ALA A CA 1
ATOM 505 C C . ALA A 1 67 ? -2.874 3.670 6.982 1.00 93.06 67 ALA A C 1
ATOM 507 O O . ALA A 1 67 ? -3.398 2.771 7.642 1.00 93.06 67 ALA A O 1
ATOM 508 N N . ALA A 1 68 ? -2.903 4.941 7.394 1.00 93.19 68 ALA A N 1
ATOM 509 C CA . ALA A 1 68 ? -3.588 5.361 8.612 1.00 93.19 68 ALA A CA 1
ATOM 510 C C . ALA A 1 68 ? -5.094 5.062 8.542 1.00 93.19 68 ALA A C 1
ATOM 512 O O . ALA A 1 68 ? -5.633 4.461 9.470 1.00 93.19 68 ALA A O 1
ATOM 513 N N . ALA A 1 69 ? -5.753 5.399 7.430 1.00 92.69 69 ALA A N 1
ATOM 514 C CA . ALA A 1 69 ? -7.171 5.122 7.215 1.00 92.69 69 ALA A CA 1
ATOM 515 C C . ALA A 1 69 ? -7.476 3.615 7.243 1.00 92.69 69 ALA A C 1
ATOM 517 O O . ALA A 1 69 ? -8.449 3.191 7.876 1.00 92.69 69 ALA A O 1
ATOM 518 N N . PHE A 1 70 ? -6.614 2.796 6.630 1.00 92.12 70 PHE A N 1
ATOM 519 C CA . PHE A 1 70 ? -6.707 1.343 6.715 1.00 92.12 70 PHE A CA 1
ATOM 520 C C . PHE A 1 70 ? -6.693 0.888 8.176 1.00 92.12 70 PHE A C 1
ATOM 522 O O . PHE A 1 70 ? -7.635 0.229 8.621 1.00 92.12 70 PHE A O 1
ATOM 529 N N . TRP A 1 71 ? -5.687 1.279 8.961 1.00 90.56 71 TRP A N 1
ATOM 530 C CA . TRP A 1 71 ? -5.581 0.846 10.357 1.00 90.56 71 TRP A CA 1
ATOM 531 C C . TRP A 1 71 ? -6.706 1.382 11.235 1.00 90.56 71 TRP A C 1
ATOM 533 O O . TRP A 1 71 ? -7.224 0.643 12.070 1.00 90.56 71 TRP A O 1
ATOM 543 N N . GLU A 1 72 ? -7.149 2.620 11.031 1.00 90.19 72 GLU A N 1
ATOM 544 C CA . GLU A 1 72 ? -8.316 3.158 11.728 1.00 90.19 72 GLU A CA 1
ATOM 545 C C . GLU A 1 72 ? -9.571 2.322 11.462 1.00 90.19 72 GLU A C 1
ATOM 547 O O . GLU A 1 72 ? -10.321 2.041 12.402 1.00 90.19 72 GLU A O 1
ATOM 552 N N . SER A 1 73 ? -9.770 1.858 10.221 1.00 87.44 73 SER A N 1
ATOM 553 C CA . SER A 1 73 ? -10.889 0.976 9.868 1.00 87.44 73 SER A CA 1
ATOM 554 C C . SER A 1 73 ? -10.813 -0.384 10.572 1.00 87.44 73 SER A C 1
ATOM 556 O O . SER A 1 73 ? -11.841 -0.916 10.993 1.00 87.44 73 SER A O 1
ATOM 558 N N . LYS A 1 74 ? -9.606 -0.943 10.748 1.00 83.94 74 LYS A N 1
ATOM 559 C CA . LYS A 1 74 ? -9.409 -2.266 11.368 1.00 83.94 74 LYS A CA 1
ATOM 560 C C . LYS A 1 74 ? -9.415 -2.209 12.894 1.00 83.94 74 LYS A C 1
ATOM 562 O O . LYS A 1 74 ? -9.913 -3.131 13.530 1.00 83.94 74 LYS A O 1
ATOM 567 N N . CYS A 1 75 ? -8.923 -1.123 13.485 1.00 76.12 75 CYS A N 1
ATOM 568 C CA . CYS A 1 75 ? -8.877 -0.939 14.935 1.00 76.12 75 CYS A CA 1
ATOM 569 C C . CYS A 1 75 ? -10.218 -0.494 15.530 1.00 76.12 75 CYS A C 1
ATOM 571 O O . CYS A 1 75 ? -10.503 -0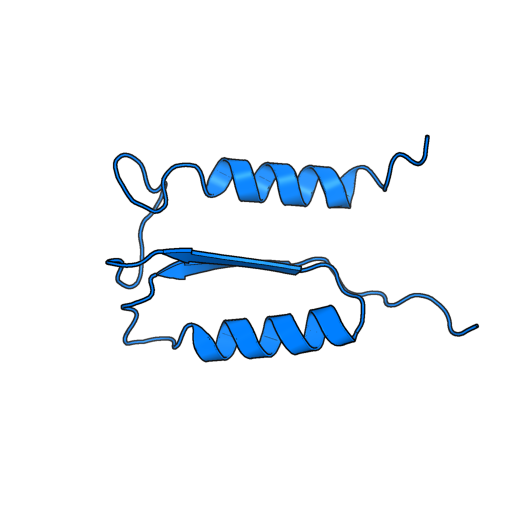.816 16.681 1.00 76.12 75 CYS A O 1
ATOM 573 N N . ARG A 1 76 ? -11.049 0.258 14.791 1.00 62.78 76 ARG A N 1
ATOM 574 C CA . ARG A 1 76 ? -12.330 0.756 15.328 1.00 62.78 76 ARG A CA 1
ATOM 575 C C . ARG A 1 76 ? -13.466 -0.269 15.300 1.00 62.78 76 ARG A C 1
ATOM 577 O O . ARG A 1 76 ? -14.513 0.019 15.875 1.00 62.78 76 ARG A O 1
ATOM 584 N N . GLY A 1 77 ? -13.257 -1.443 14.702 1.00 57.09 77 GLY A N 1
ATOM 585 C CA . GLY A 1 77 ? -14.328 -2.399 14.436 1.00 57.09 77 GLY A CA 1
ATOM 586 C C . GLY A 1 77 ? -15.312 -1.842 13.406 1.00 57.09 77 GLY A C 1
ATOM 587 O O . GLY A 1 77 ? -15.554 -0.637 13.314 1.00 57.09 77 GLY A O 1
ATOM 588 N N . GLU A 1 78 ? -15.869 -2.723 12.589 1.00 51.91 78 GLU A N 1
ATOM 589 C CA . GLU A 1 78 ? -16.889 -2.368 11.611 1.00 51.91 78 GLU A CA 1
ATOM 590 C C . GLU A 1 78 ? -18.061 -1.682 12.340 1.00 51.91 78 GLU A C 1
ATOM 592 O O . GLU A 1 78 ? -18.743 -2.298 13.157 1.00 51.91 78 GLU A O 1
ATOM 597 N N . LYS A 1 79 ? -18.282 -0.380 12.106 1.00 43.41 79 LYS A N 1
ATOM 598 C CA . LYS A 1 79 ? -19.505 0.282 12.573 1.00 43.41 79 LYS A CA 1
ATOM 599 C C . LYS A 1 79 ? -20.646 -0.190 11.684 1.00 43.41 79 LYS A C 1
ATOM 601 O O . LYS A 1 79 ? -20.973 0.463 10.694 1.00 43.41 79 LYS A O 1
ATOM 606 N N . THR A 1 80 ? -21.227 -1.332 12.025 1.00 36.66 80 THR A N 1
ATOM 607 C CA . THR A 1 80 ? -22.525 -1.741 11.496 1.00 36.66 80 THR A CA 1
ATOM 608 C C . THR A 1 80 ? -23.530 -0.657 11.899 1.00 36.66 80 THR A C 1
ATOM 610 O O . THR A 1 80 ? -23.687 -0.367 13.086 1.00 36.66 80 THR A O 1
ATOM 613 N N . LYS A 1 81 ? -24.108 0.027 10.906 1.00 34.75 81 LYS A N 1
ATOM 614 C CA . LYS A 1 81 ? -25.304 0.853 11.109 1.00 34.75 81 LYS A CA 1
ATOM 615 C C . LYS A 1 81 ? -26.506 -0.038 11.376 1.00 34.75 81 LYS A C 1
ATOM 617 O O . LYS A 1 81 ? -26.549 -1.132 10.771 1.00 34.75 81 LYS A O 1
#